Protein AF-W1YHT7-F1 (afdb_monomer)

Sequence (74 aa):
LDGDARGGAALSIKAVTGLPIKFTGVSEKMDGFDVFYPDRMASRILDLGDFKTLIENVQGAIDEEEAREMAKKR

Structure (mmCIF, N/CA/C/O backbone):
data_AF-W1YHT7-F1
#
_entry.id   AF-W1YHT7-F1
#
loop_
_atom_site.group_PDB
_atom_site.id
_atom_site.type_symbol
_atom_site.label_atom_id
_atom_site.label_alt_id
_atom_site.label_comp_id
_atom_site.label_asym_id
_atom_site.label_entity_id
_atom_site.label_seq_id
_atom_site.pdbx_PDB_ins_code
_atom_site.Cartn_x
_atom_site.Cartn_y
_atom_site.Cartn_z
_atom_site.occupancy
_atom_site.B_iso_or_equiv
_atom_site.auth_seq_id
_atom_site.auth_comp_id
_atom_site.auth_asym_id
_atom_site.auth_atom_id
_atom_site.pdbx_PDB_model_num
ATOM 1 N N . LEU A 1 1 ? 7.925 7.075 -7.777 1.00 53.97 1 LEU A N 1
ATOM 2 C CA . LEU A 1 1 ? 6.674 7.226 -6.987 1.00 53.97 1 LEU A CA 1
ATOM 3 C C . LEU A 1 1 ? 6.499 8.650 -6.436 1.00 53.97 1 LEU A C 1
ATOM 5 O O . LEU A 1 1 ? 5.922 8.831 -5.364 1.00 53.97 1 LEU A O 1
ATOM 9 N N . ASP A 1 2 ? 6.945 9.656 -7.190 1.00 46.56 2 ASP A N 1
ATOM 10 C CA . ASP A 1 2 ? 6.533 11.043 -6.983 1.00 46.56 2 ASP A CA 1
ATOM 11 C C . ASP A 1 2 ? 5.246 11.281 -7.771 1.00 46.56 2 ASP A C 1
ATOM 13 O O . ASP A 1 2 ? 5.126 10.824 -8.905 1.00 46.56 2 ASP A O 1
ATOM 17 N N . GLY A 1 3 ? 4.286 11.974 -7.167 1.00 48.22 3 GLY A N 1
ATOM 18 C CA . GLY A 1 3 ? 3.121 12.496 -7.879 1.00 48.22 3 GLY A CA 1
ATOM 19 C C . GLY A 1 3 ? 1.837 11.685 -7.717 1.00 48.22 3 GLY A C 1
ATOM 20 O O . GLY A 1 3 ? 1.473 10.883 -8.568 1.00 48.22 3 GLY A O 1
ATOM 21 N N . ASP A 1 4 ? 1.129 11.962 -6.623 1.00 53.31 4 ASP A N 1
ATOM 22 C CA . ASP A 1 4 ? -0.331 12.170 -6.563 1.00 53.31 4 ASP A CA 1
ATOM 23 C C . ASP A 1 4 ? -1.317 11.025 -6.903 1.00 53.31 4 ASP A C 1
ATOM 25 O O . ASP A 1 4 ? -2.496 11.082 -6.553 1.00 53.31 4 ASP A O 1
ATOM 29 N N . ALA A 1 5 ? -0.875 9.916 -7.492 1.00 55.81 5 ALA A N 1
ATOM 30 C CA . ALA A 1 5 ? -1.717 8.746 -7.715 1.00 55.81 5 ALA A CA 1
ATOM 31 C C . ALA A 1 5 ? -1.686 7.845 -6.470 1.00 55.81 5 ALA A C 1
ATOM 33 O O . ALA A 1 5 ? -0.782 7.025 -6.308 1.00 55.81 5 ALA A O 1
ATOM 34 N N . ARG A 1 6 ? -2.671 8.000 -5.575 1.00 62.31 6 ARG A N 1
ATOM 35 C CA . ARG A 1 6 ? -2.877 7.242 -4.316 1.00 62.31 6 ARG A CA 1
ATOM 36 C C . ARG A 1 6 ? -3.099 5.729 -4.515 1.00 62.31 6 ARG A C 1
ATOM 38 O O . ARG A 1 6 ? -4.124 5.203 -4.107 1.00 62.31 6 ARG A O 1
ATOM 45 N N . GLY A 1 7 ? -2.216 5.018 -5.216 1.00 72.38 7 GLY A N 1
ATOM 46 C CA . GLY A 1 7 ? -2.234 3.558 -5.400 1.00 72.38 7 GLY A CA 1
ATOM 47 C C . GLY A 1 7 ? -3.450 2.960 -6.132 1.00 72.38 7 GLY A C 1
ATOM 48 O O . GLY A 1 7 ? -3.460 1.760 -6.399 1.00 72.38 7 GLY A O 1
ATOM 49 N N . GLY A 1 8 ? -4.454 3.764 -6.502 1.00 75.06 8 GLY A N 1
ATOM 50 C CA . GLY A 1 8 ? -5.731 3.294 -7.049 1.00 75.06 8 GLY A CA 1
ATOM 51 C C . GLY A 1 8 ? -5.601 2.475 -8.334 1.00 75.06 8 GLY A C 1
ATOM 52 O O . GLY A 1 8 ? -6.234 1.433 -8.459 1.00 75.06 8 GLY A O 1
ATOM 53 N N . ALA A 1 9 ? -4.711 2.866 -9.251 1.00 79.81 9 ALA A N 1
ATOM 54 C CA . ALA A 1 9 ? -4.470 2.106 -10.480 1.00 79.81 9 ALA A CA 1
ATOM 55 C C . ALA A 1 9 ? -3.914 0.699 -10.197 1.00 79.81 9 ALA A C 1
ATOM 57 O O . ALA A 1 9 ? -4.345 -0.275 -10.812 1.00 79.81 9 ALA A O 1
ATOM 58 N N . ALA A 1 10 ? -3.005 0.570 -9.225 1.00 82.56 10 ALA A N 1
ATOM 59 C CA . ALA A 1 10 ? -2.462 -0.724 -8.821 1.00 82.56 10 ALA A CA 1
ATOM 60 C C . ALA A 1 10 ? -3.553 -1.625 -8.219 1.00 82.56 10 ALA A C 1
ATOM 62 O O . ALA A 1 10 ? -3.600 -2.822 -8.514 1.00 82.56 10 ALA A O 1
ATOM 63 N N . LEU A 1 11 ? -4.470 -1.043 -7.438 1.00 83.44 11 LEU A N 1
ATOM 64 C CA . LEU A 1 11 ? -5.617 -1.755 -6.879 1.00 83.44 11 LEU A CA 1
ATOM 65 C C . LEU A 1 11 ? -6.590 -2.215 -7.972 1.00 83.44 11 LEU A C 1
ATOM 67 O O . LEU A 1 11 ? -6.988 -3.378 -7.980 1.00 83.44 11 LEU A O 1
ATOM 71 N N . SER A 1 12 ? -6.930 -1.344 -8.925 1.00 84.38 12 SER A N 1
ATOM 72 C CA . SER A 1 12 ? -7.818 -1.685 -10.043 1.00 84.38 12 SER A CA 1
ATOM 73 C C . SER A 1 12 ? -7.229 -2.782 -10.928 1.00 84.38 12 SER A C 1
ATOM 75 O O . SER A 1 12 ? -7.923 -3.737 -11.268 1.00 84.38 12 SER A O 1
ATOM 77 N N . ILE A 1 13 ? -5.934 -2.704 -11.249 1.00 86.19 13 ILE A N 1
ATOM 78 C CA . ILE A 1 13 ? -5.241 -3.744 -12.019 1.00 86.19 13 ILE A CA 1
ATOM 79 C C . ILE A 1 13 ? -5.263 -5.068 -11.254 1.00 86.19 13 ILE A C 1
ATOM 81 O O . ILE A 1 13 ? -5.579 -6.103 -11.840 1.00 86.19 13 ILE A O 1
ATOM 85 N N . LYS A 1 14 ? -4.988 -5.058 -9.944 1.00 87.56 14 LYS A N 1
ATOM 86 C CA . LYS A 1 14 ? -5.065 -6.265 -9.112 1.00 87.56 14 LYS A CA 1
ATOM 87 C C . LYS A 1 14 ? -6.479 -6.851 -9.078 1.00 87.56 14 LYS A C 1
ATOM 89 O O . LYS A 1 14 ? -6.616 -8.067 -9.181 1.00 87.56 14 LYS A O 1
ATOM 94 N N . ALA A 1 15 ? -7.504 -6.011 -8.948 1.00 88.12 15 ALA A N 1
ATOM 95 C CA . ALA A 1 15 ? -8.900 -6.435 -8.883 1.00 88.12 15 ALA A CA 1
ATOM 96 C C . ALA A 1 15 ? -9.379 -7.077 -10.194 1.00 88.12 15 ALA A C 1
ATOM 98 O O . ALA A 1 15 ? -10.086 -8.079 -10.158 1.00 88.12 15 ALA A O 1
ATOM 99 N N . VAL A 1 16 ? -8.961 -6.536 -11.342 1.00 92.00 16 VAL A N 1
ATOM 100 C CA . VAL A 1 16 ? -9.351 -7.053 -12.663 1.00 92.00 16 VAL A CA 1
ATOM 101 C C . VAL A 1 16 ? -8.529 -8.279 -13.063 1.00 92.00 16 VAL A C 1
ATOM 103 O O . VAL A 1 16 ? -9.072 -9.241 -13.594 1.00 92.00 16 VAL A O 1
ATOM 106 N N . THR A 1 17 ? -7.215 -8.260 -12.827 1.00 92.31 17 THR A N 1
ATOM 107 C CA . THR A 1 17 ? -6.313 -9.325 -13.306 1.00 92.31 17 THR A CA 1
ATOM 108 C C . THR A 1 17 ? -6.163 -10.487 -12.330 1.00 92.31 17 THR A C 1
ATOM 110 O O . THR A 1 17 ? -5.771 -11.577 -12.734 1.00 92.31 17 THR A O 1
ATOM 113 N N . GLY A 1 18 ? -6.385 -10.269 -11.031 1.00 89.94 18 GLY A N 1
ATOM 114 C CA . GLY A 1 18 ? -6.118 -11.258 -9.984 1.00 89.94 18 GLY A CA 1
ATOM 115 C C . GLY A 1 18 ? -4.629 -11.572 -9.765 1.00 89.94 18 GLY A C 1
ATOM 116 O O . GLY A 1 18 ? -4.282 -12.260 -8.802 1.00 89.94 18 GLY A O 1
ATOM 117 N N . LEU A 1 19 ? -3.714 -11.030 -10.572 1.00 90.56 19 LEU A N 1
ATOM 118 C CA . LEU A 1 19 ? -2.287 -11.359 -10.531 1.00 90.56 19 LEU A CA 1
ATOM 119 C C . LEU A 1 19 ? -1.541 -10.585 -9.432 1.00 90.56 19 LEU A C 1
ATOM 121 O O . LEU A 1 19 ? -1.900 -9.454 -9.114 1.00 90.56 19 LEU A O 1
ATOM 125 N N . PRO A 1 20 ? -0.541 -11.180 -8.757 1.00 87.06 20 PRO A N 1
ATOM 126 C CA . PRO A 1 20 ? 0.241 -10.482 -7.736 1.00 87.06 20 PRO A CA 1
ATOM 127 C C . PRO A 1 20 ? 1.215 -9.469 -8.357 1.00 87.06 20 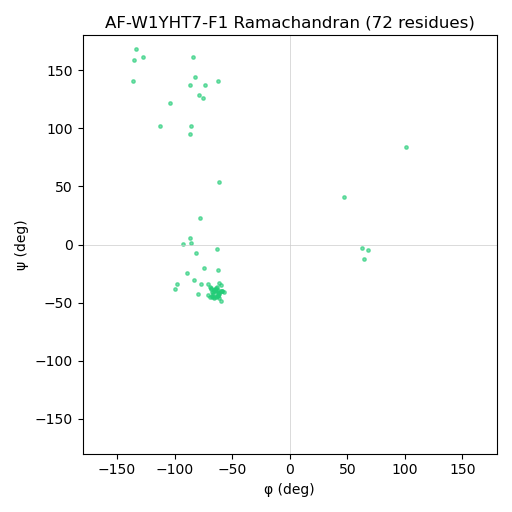PRO A C 1
ATOM 129 O O . PRO A 1 20 ? 1.923 -9.788 -9.310 1.00 87.06 20 PRO A O 1
ATOM 132 N N . ILE A 1 21 ? 1.310 -8.279 -7.759 1.00 88.94 21 ILE A N 1
ATOM 133 C CA . ILE A 1 21 ? 2.318 -7.269 -8.111 1.00 88.94 21 ILE A CA 1
ATOM 134 C C . ILE A 1 21 ? 3.644 -7.667 -7.453 1.00 88.94 21 ILE A C 1
ATOM 136 O O . ILE A 1 21 ? 3.675 -7.971 -6.261 1.00 88.94 21 ILE A O 1
ATOM 140 N N . LYS A 1 22 ? 4.729 -7.717 -8.235 1.00 89.88 22 LYS A N 1
ATOM 141 C CA . LYS A 1 22 ? 6.051 -8.182 -7.770 1.00 89.88 22 LYS A CA 1
ATOM 142 C C . LYS A 1 22 ? 7.007 -7.046 -7.424 1.00 89.88 22 LYS A C 1
ATOM 144 O O . LYS A 1 22 ? 7.739 -7.149 -6.445 1.00 89.88 22 LYS A O 1
ATOM 149 N N . PHE A 1 23 ? 6.972 -5.973 -8.204 1.00 89.50 23 PHE A N 1
ATOM 150 C CA . PHE A 1 23 ? 7.910 -4.863 -8.100 1.00 89.50 23 PHE A CA 1
ATOM 151 C C . PHE A 1 23 ? 7.188 -3.522 -8.183 1.00 89.50 23 PHE A C 1
ATOM 153 O O . PHE A 1 23 ? 6.072 -3.439 -8.702 1.00 89.50 23 PHE A O 1
ATOM 160 N N . THR A 1 24 ? 7.833 -2.480 -7.671 1.00 87.19 24 THR A N 1
ATOM 161 C CA . THR A 1 24 ? 7.341 -1.105 -7.664 1.00 87.19 24 THR A CA 1
ATOM 162 C C . THR A 1 24 ? 8.442 -0.127 -8.060 1.00 87.19 24 THR A C 1
ATOM 164 O O . THR A 1 24 ? 9.593 -0.273 -7.653 1.00 87.19 24 THR A O 1
ATOM 167 N N . GLY A 1 25 ? 8.075 0.884 -8.849 1.00 86.81 25 GLY A N 1
ATOM 168 C CA . GLY A 1 25 ? 8.981 1.941 -9.292 1.00 86.81 25 GLY A CA 1
ATOM 169 C C . GLY A 1 25 ? 9.066 3.074 -8.269 1.00 86.81 25 GLY A C 1
ATOM 170 O O . GLY A 1 25 ? 8.160 3.906 -8.180 1.00 86.81 25 GLY A O 1
ATOM 171 N N . VAL A 1 26 ? 10.134 3.133 -7.479 1.00 82.38 26 VAL A N 1
ATOM 172 C CA . VAL A 1 26 ? 10.317 4.171 -6.452 1.00 82.38 26 VAL A CA 1
ATOM 173 C C . VAL A 1 26 ? 10.899 5.467 -7.016 1.00 82.38 26 VAL A C 1
ATOM 175 O O . VAL A 1 26 ? 10.493 6.536 -6.565 1.00 82.38 26 VAL A O 1
ATOM 178 N N . SER A 1 27 ? 11.722 5.404 -8.066 1.00 81.06 27 SER A N 1
ATOM 179 C CA . SER A 1 27 ? 12.316 6.573 -8.733 1.00 81.06 27 SER A CA 1
ATOM 180 C C . SER A 1 27 ? 12.193 6.479 -10.260 1.00 81.06 27 SER A C 1
ATOM 182 O O . SER A 1 27 ? 11.831 5.435 -10.797 1.00 81.06 27 SER A O 1
ATOM 184 N N . GLU A 1 28 ? 12.473 7.580 -10.957 1.00 81.12 28 GLU A N 1
ATOM 185 C CA . GLU A 1 28 ? 12.527 7.631 -12.430 1.00 81.12 28 GLU A CA 1
ATOM 186 C C . GLU A 1 28 ? 13.863 7.131 -13.002 1.00 81.12 28 GLU A C 1
ATOM 188 O O . GLU A 1 28 ? 14.035 7.016 -14.214 1.00 81.12 28 GLU A O 1
ATOM 193 N N . LYS A 1 29 ? 14.838 6.857 -12.132 1.00 86.25 29 LYS A N 1
ATOM 194 C CA . LYS A 1 29 ? 16.163 6.383 -12.522 1.00 86.25 29 LYS A CA 1
ATOM 195 C C . LYS A 1 29 ? 16.147 4.865 -12.716 1.00 86.25 29 LYS A C 1
ATOM 197 O O . LYS A 1 29 ? 15.280 4.160 -12.205 1.00 86.25 29 LYS A O 1
ATOM 202 N N . MET A 1 30 ? 17.147 4.347 -13.429 1.00 82.50 30 MET A N 1
ATOM 203 C CA . MET A 1 30 ? 17.274 2.908 -13.714 1.00 82.50 30 MET A CA 1
ATOM 204 C C . MET A 1 30 ? 17.441 2.041 -12.453 1.00 82.50 30 MET A C 1
ATOM 206 O O . MET A 1 30 ? 17.142 0.852 -12.484 1.00 82.50 30 MET A O 1
ATOM 210 N N . ASP A 1 31 ? 17.894 2.626 -11.344 1.00 85.31 31 ASP A N 1
ATOM 211 C CA . ASP A 1 31 ? 18.003 1.997 -10.021 1.00 85.31 31 ASP A CA 1
ATOM 212 C C . ASP A 1 31 ? 16.701 2.085 -9.200 1.00 85.31 31 ASP A C 1
ATOM 214 O O . ASP A 1 31 ? 16.631 1.607 -8.071 1.00 85.31 31 ASP A O 1
ATOM 218 N N . GLY A 1 32 ? 15.644 2.668 -9.766 1.00 83.69 32 GLY A N 1
ATOM 219 C CA . GLY A 1 32 ? 14.365 2.928 -9.115 1.00 83.69 32 GLY A CA 1
ATOM 220 C C . GLY A 1 32 ? 13.430 1.734 -8.984 1.00 83.69 32 GLY A C 1
ATOM 221 O O . GLY A 1 32 ? 12.225 1.950 -8.878 1.00 83.69 32 GLY A O 1
ATOM 222 N N . PHE A 1 33 ? 13.930 0.501 -9.012 1.00 86.38 33 PHE A N 1
ATOM 223 C CA . PHE A 1 33 ? 13.121 -0.713 -8.894 1.00 86.38 33 PHE A CA 1
ATOM 224 C C . PHE A 1 33 ? 13.267 -1.331 -7.503 1.00 86.38 33 PHE A C 1
ATOM 226 O O . PHE A 1 33 ? 14.365 -1.702 -7.098 1.00 86.38 33 PHE A O 1
ATOM 233 N N . ASP A 1 34 ? 12.150 -1.488 -6.795 1.00 85.94 34 ASP A N 1
ATOM 234 C CA . ASP A 1 34 ? 12.100 -2.142 -5.484 1.00 85.94 34 ASP A CA 1
ATOM 235 C C . ASP A 1 34 ? 11.041 -3.256 -5.471 1.00 85.94 34 ASP A C 1
ATOM 23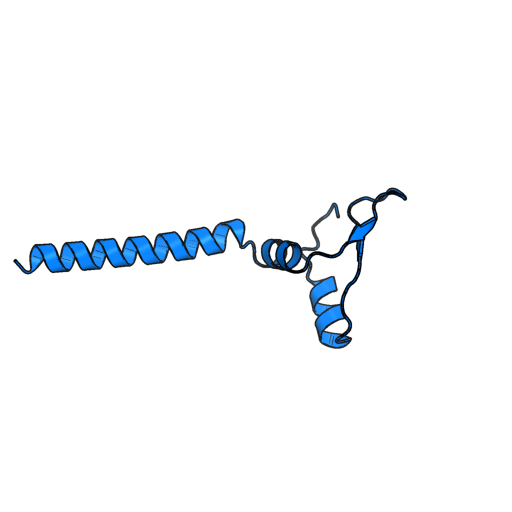7 O O . ASP A 1 34 ? 10.146 -3.315 -6.322 1.00 85.94 34 ASP A O 1
ATOM 241 N N . VAL A 1 35 ? 11.141 -4.165 -4.505 1.00 89.19 35 VAL A N 1
ATOM 242 C CA . VAL A 1 35 ? 10.143 -5.204 -4.242 1.00 89.19 35 VAL A CA 1
ATOM 243 C C . VAL A 1 35 ? 8.818 -4.548 -3.851 1.00 89.19 35 VAL A C 1
ATOM 245 O O . VAL A 1 35 ? 8.775 -3.549 -3.134 1.00 89.19 35 VAL A O 1
ATOM 248 N N . PHE A 1 36 ? 7.704 -5.100 -4.326 1.00 87.56 36 PHE A N 1
ATOM 249 C CA . PHE A 1 36 ? 6.384 -4.604 -3.951 1.00 87.56 36 PHE A CA 1
ATOM 250 C C . PHE A 1 36 ? 6.014 -5.039 -2.526 1.00 87.56 36 PHE A C 1
ATOM 252 O O . PHE A 1 36 ? 5.997 -6.230 -2.221 1.00 87.56 36 PHE A O 1
ATOM 259 N N . TYR A 1 37 ? 5.653 -4.073 -1.675 1.00 86.25 37 TYR A N 1
ATOM 260 C CA . TYR A 1 37 ? 5.191 -4.305 -0.303 1.00 86.25 37 TYR A CA 1
ATOM 261 C C . TYR A 1 37 ? 3.705 -3.928 -0.175 1.00 86.25 37 TYR A C 1
ATOM 263 O O . TYR A 1 37 ? 3.394 -2.734 -0.077 1.00 86.25 37 TYR A O 1
ATOM 271 N N . PRO A 1 38 ? 2.783 -4.912 -0.164 1.00 83.81 38 PRO A N 1
ATOM 272 C CA . PRO A 1 38 ? 1.344 -4.663 -0.108 1.00 83.81 38 PRO A CA 1
ATOM 273 C C . PRO A 1 38 ? 0.921 -3.840 1.110 1.00 83.81 38 PRO A C 1
ATOM 275 O O . PRO A 1 38 ? 0.130 -2.917 0.954 1.00 83.81 38 PRO A O 1
ATOM 278 N N . ASP A 1 39 ? 1.495 -4.109 2.287 1.00 82.25 39 ASP A N 1
ATOM 279 C CA . ASP A 1 39 ? 1.138 -3.413 3.531 1.00 82.25 39 ASP A CA 1
ATOM 280 C C . ASP A 1 39 ? 1.445 -1.915 3.455 1.00 82.25 39 ASP A C 1
ATOM 282 O O . ASP A 1 39 ? 0.628 -1.080 3.835 1.00 82.25 39 ASP A O 1
ATOM 286 N N . ARG A 1 40 ? 2.598 -1.548 2.878 1.00 80.06 40 ARG A N 1
ATOM 287 C CA . ARG A 1 40 ? 2.972 -0.140 2.672 1.00 80.06 40 ARG A CA 1
ATOM 288 C C . ARG A 1 40 ? 2.045 0.548 1.675 1.00 80.06 40 ARG A C 1
ATOM 290 O O . ARG A 1 40 ? 1.689 1.708 1.871 1.00 80.06 40 ARG A O 1
ATOM 297 N N . MET A 1 41 ? 1.653 -0.162 0.617 1.00 80.06 41 MET A N 1
ATOM 298 C CA . MET A 1 41 ? 0.715 0.358 -0.377 1.00 80.06 41 MET A CA 1
ATOM 299 C C . MET A 1 41 ? -0.684 0.537 0.226 1.00 80.06 41 MET A C 1
ATOM 301 O O . MET A 1 41 ? -1.282 1.592 0.049 1.00 80.06 41 MET A O 1
ATOM 305 N N . ALA A 1 42 ? -1.180 -0.441 0.985 1.00 80.25 42 ALA A N 1
ATOM 306 C CA . ALA A 1 42 ? -2.466 -0.363 1.671 1.00 80.25 42 ALA A CA 1
ATOM 307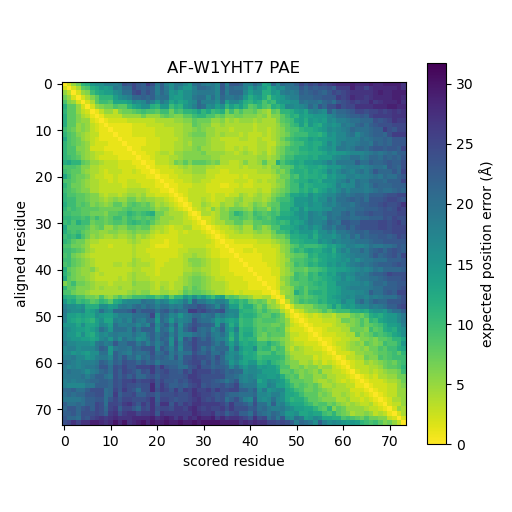 C C . ALA A 1 42 ? -2.500 0.809 2.658 1.00 80.25 42 ALA A C 1
ATOM 309 O O . ALA A 1 42 ? -3.407 1.633 2.579 1.00 80.25 42 ALA A O 1
ATOM 310 N N . SER A 1 43 ? -1.472 0.954 3.501 1.00 76.94 43 SER A N 1
ATOM 311 C CA . SER A 1 43 ? -1.365 2.077 4.439 1.00 76.94 43 SER A CA 1
ATOM 312 C C . SER A 1 43 ? -1.340 3.437 3.752 1.00 76.94 43 SER A C 1
ATOM 314 O O . SER A 1 43 ? -1.904 4.385 4.283 1.00 76.94 43 SER A O 1
ATOM 316 N N . ARG A 1 44 ? -0.732 3.535 2.566 1.00 74.50 44 ARG A N 1
ATOM 317 C CA . ARG A 1 44 ? -0.688 4.773 1.775 1.00 74.50 44 ARG A CA 1
ATOM 318 C C . ARG A 1 44 ? -2.004 5.077 1.053 1.00 74.50 44 ARG A C 1
ATOM 320 O O . ARG A 1 44 ? -2.335 6.239 0.873 1.00 74.50 44 ARG A O 1
ATOM 327 N N . ILE A 1 45 ? -2.737 4.054 0.609 1.00 76.81 45 ILE A N 1
ATOM 328 C CA . ILE A 1 45 ? -4.056 4.211 -0.033 1.00 76.81 45 ILE A CA 1
ATOM 329 C C . ILE A 1 45 ? -5.105 4.635 0.998 1.00 76.81 45 ILE A C 1
ATOM 331 O O . ILE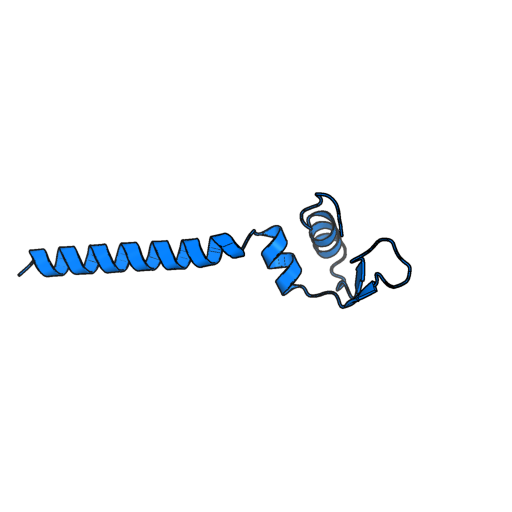 A 1 45 ? -5.944 5.487 0.720 1.00 76.81 45 ILE A O 1
ATOM 335 N N . LEU A 1 46 ? -5.064 4.000 2.166 1.00 75.12 46 LEU A N 1
ATOM 336 C CA . LEU A 1 46 ? -6.053 4.142 3.230 1.00 75.12 46 LEU A CA 1
ATOM 337 C C . LEU A 1 46 ? -5.678 5.212 4.265 1.00 75.12 46 LEU A C 1
ATOM 339 O O . LEU A 1 46 ? -6.411 5.375 5.234 1.00 75.12 46 LEU A O 1
ATOM 343 N N . ASP A 1 47 ? -4.537 5.890 4.099 1.00 69.00 47 ASP A N 1
ATOM 344 C CA . ASP A 1 47 ? -3.977 6.820 5.090 1.00 69.00 47 ASP A CA 1
ATOM 345 C C . ASP A 1 47 ? -3.968 6.221 6.517 1.00 69.00 47 ASP A C 1
ATOM 347 O O . ASP A 1 47 ? -4.247 6.885 7.516 1.00 69.00 47 ASP A O 1
ATOM 351 N N . LEU A 1 48 ? -3.626 4.926 6.646 1.00 61.12 48 LEU A N 1
ATOM 352 C CA . LEU A 1 48 ? -3.661 4.191 7.927 1.00 61.12 48 LEU A CA 1
ATOM 353 C C . LEU A 1 48 ? -2.690 4.733 8.990 1.00 61.12 48 LEU A C 1
ATOM 355 O O . LEU A 1 48 ? -2.708 4.247 10.120 1.00 61.12 48 LEU A O 1
ATOM 359 N N . GLY A 1 49 ? -1.862 5.728 8.659 1.00 59.12 49 GLY A N 1
ATOM 360 C CA . GLY A 1 49 ? -1.146 6.515 9.664 1.00 59.12 49 GLY A CA 1
ATOM 361 C C . GLY A 1 49 ? -2.094 7.276 10.599 1.00 59.12 49 GLY A C 1
ATOM 362 O O . GLY A 1 49 ? -1.811 7.389 11.788 1.00 59.12 49 GLY A O 1
ATOM 363 N N . ASP A 1 50 ? -3.242 7.722 10.089 1.00 59.59 50 ASP A N 1
ATOM 364 C CA . ASP A 1 50 ? -4.258 8.440 10.863 1.00 59.59 50 ASP A CA 1
ATOM 365 C C . ASP A 1 50 ? -5.380 7.501 11.332 1.00 59.59 50 ASP A C 1
ATOM 367 O O . ASP A 1 50 ? -5.882 7.614 12.443 1.00 59.59 50 ASP A O 1
ATOM 371 N N . PHE A 1 51 ? -5.730 6.480 10.541 1.00 59.66 51 PHE A N 1
ATOM 372 C CA . PHE A 1 51 ? -6.844 5.583 10.878 1.00 59.66 51 PHE A CA 1
ATOM 373 C C . PHE A 1 51 ? -6.585 4.688 12.099 1.00 59.66 51 PHE A C 1
ATOM 375 O O . PHE A 1 51 ? -7.498 4.434 12.884 1.00 59.66 51 PHE A O 1
ATOM 382 N N . LYS A 1 52 ? -5.351 4.197 12.287 1.00 59.81 52 LYS A N 1
ATOM 383 C CA . LYS A 1 52 ? -5.014 3.396 13.475 1.00 59.81 52 LYS A CA 1
ATOM 384 C C . LYS A 1 52 ? -5.067 4.258 14.740 1.00 59.81 52 LYS A C 1
ATOM 386 O O . LYS A 1 52 ? -5.694 3.862 15.715 1.00 59.81 52 LYS A O 1
ATOM 391 N N . THR A 1 53 ? -4.502 5.462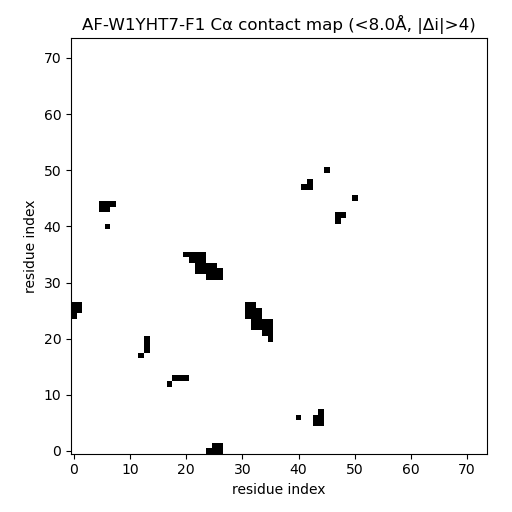 14.662 1.00 64.38 53 THR A N 1
ATOM 392 C CA . THR A 1 53 ? -4.584 6.498 15.700 1.00 64.38 53 THR A CA 1
ATOM 393 C C . THR A 1 53 ? -6.039 6.879 15.989 1.00 64.38 53 THR A C 1
ATOM 395 O O . THR A 1 53 ? -6.423 7.025 17.144 1.00 64.38 53 THR A O 1
ATOM 398 N N . LEU A 1 54 ? -6.887 6.973 14.960 1.00 65.75 54 LEU A N 1
ATOM 399 C CA . LEU A 1 54 ? -8.319 7.237 15.097 1.00 65.75 54 LEU A CA 1
ATOM 400 C C . LEU A 1 54 ? -9.041 6.114 15.854 1.00 65.75 54 LEU A C 1
ATOM 402 O O . LEU A 1 54 ? -9.829 6.406 16.747 1.00 65.75 54 LEU A O 1
ATOM 406 N N . ILE A 1 55 ? -8.761 4.844 15.543 1.00 68.69 55 ILE A N 1
ATOM 407 C CA . ILE A 1 55 ? -9.335 3.701 16.272 1.00 68.69 55 ILE A CA 1
ATOM 408 C C . ILE A 1 55 ? -8.863 3.689 17.730 1.00 68.69 55 ILE A C 1
ATOM 410 O O . ILE A 1 55 ? -9.687 3.521 18.626 1.00 68.69 55 ILE A O 1
ATOM 414 N N . GLU A 1 56 ? -7.566 3.898 17.967 1.00 72.62 56 GLU A N 1
ATOM 415 C CA . GLU A 1 56 ? -6.983 3.946 19.314 1.00 72.62 56 GLU A CA 1
ATOM 416 C C . GLU A 1 56 ? -7.591 5.094 20.147 1.00 72.62 56 GLU A C 1
ATOM 418 O O . GLU A 1 56 ? -7.970 4.889 21.300 1.00 72.62 56 GLU A O 1
ATOM 423 N N . ASN A 1 57 ? -7.790 6.274 19.548 1.00 70.06 57 ASN A N 1
ATOM 424 C CA . ASN A 1 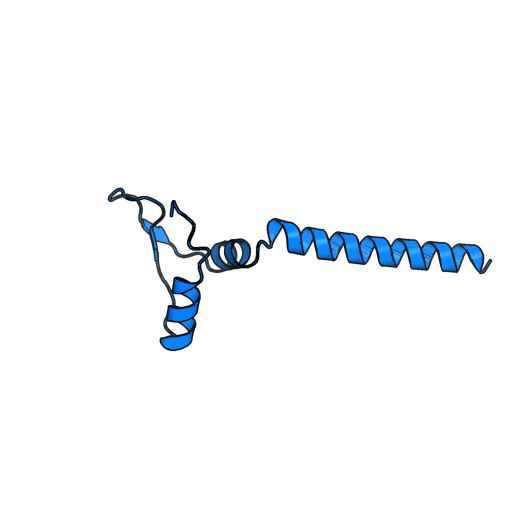57 ? -8.438 7.420 20.195 1.00 70.06 57 ASN A CA 1
ATOM 425 C C . ASN A 1 57 ? -9.925 7.174 20.496 1.00 70.06 57 ASN A C 1
ATOM 427 O O . ASN A 1 57 ? -10.408 7.563 21.559 1.00 70.06 57 ASN A O 1
ATOM 431 N N . VAL A 1 58 ? -10.663 6.542 19.576 1.00 71.81 58 VAL A N 1
ATOM 432 C CA . VAL A 1 58 ? -12.083 6.207 19.778 1.00 71.81 58 VAL A CA 1
ATOM 433 C C . VAL A 1 58 ? -12.242 5.171 20.890 1.00 71.81 58 VAL A C 1
ATOM 435 O O . VAL A 1 58 ? -13.112 5.336 21.740 1.00 71.81 58 VAL A O 1
ATOM 438 N N . GLN A 1 59 ? -11.389 4.143 20.929 1.00 70.94 59 GLN A N 1
ATOM 439 C CA . GLN A 1 59 ? -11.385 3.160 22.019 1.00 70.94 59 GLN A CA 1
ATOM 440 C C . GLN A 1 59 ? -11.073 3.815 23.369 1.00 70.94 59 GLN A C 1
ATOM 442 O O . GLN A 1 59 ? -11.816 3.607 24.323 1.00 70.94 59 GLN A O 1
ATOM 447 N N . GLY A 1 60 ? -10.053 4.676 23.438 1.00 77.62 60 GLY A N 1
ATOM 448 C CA . GLY A 1 60 ? -9.708 5.380 24.677 1.00 77.62 60 GLY A CA 1
ATOM 449 C C . GLY A 1 60 ? -10.809 6.317 25.190 1.00 77.62 60 GLY A C 1
ATOM 450 O O . GLY A 1 60 ? -11.028 6.406 26.396 1.00 77.62 60 GLY A O 1
ATOM 451 N N . ALA A 1 61 ? -11.530 6.994 24.291 1.00 72.38 61 ALA A N 1
ATOM 452 C CA . ALA A 1 61 ? -12.637 7.875 24.666 1.00 72.38 61 ALA A CA 1
ATOM 453 C C . ALA A 1 61 ? -13.840 7.104 25.239 1.00 72.38 61 ALA A C 1
ATOM 455 O O . ALA A 1 61 ? -14.457 7.564 26.199 1.00 72.38 61 ALA A O 1
ATOM 456 N N . ILE A 1 62 ? -14.147 5.931 24.674 1.00 74.69 62 ILE A N 1
ATOM 457 C CA . ILE A 1 62 ? -15.220 5.051 25.159 1.00 74.69 62 ILE A CA 1
ATOM 458 C C . ILE A 1 62 ? -14.873 4.506 26.550 1.00 74.69 62 ILE A C 1
ATOM 460 O O . ILE A 1 62 ? -15.705 4.575 27.455 1.00 74.69 62 ILE A O 1
ATOM 464 N N . ASP A 1 63 ? -13.635 4.049 26.753 1.00 75.12 63 ASP A N 1
ATOM 465 C CA . ASP A 1 63 ? -13.172 3.543 28.052 1.00 75.12 63 ASP A CA 1
ATOM 466 C C . ASP A 1 63 ? -13.213 4.632 29.147 1.00 75.12 63 ASP A C 1
ATOM 468 O O . ASP A 1 63 ? -13.601 4.368 30.289 1.00 75.12 63 ASP A O 1
ATOM 472 N N . GLU A 1 64 ? -12.854 5.881 28.816 1.00 74.31 64 GLU A N 1
ATOM 473 C CA . GLU A 1 64 ? -12.954 7.019 29.744 1.00 74.31 64 GLU A CA 1
ATOM 474 C C . GLU A 1 64 ? -14.405 7.345 30.132 1.00 74.31 64 GLU A C 1
ATOM 476 O O . GLU A 1 64 ? -14.684 7.703 31.284 1.00 74.31 64 GLU A O 1
ATOM 481 N N . GLU A 1 65 ? -15.331 7.248 29.180 1.00 74.50 65 GLU A N 1
ATOM 482 C CA . GLU A 1 65 ? -16.752 7.502 29.405 1.00 74.50 65 GLU A CA 1
ATOM 483 C C . GLU 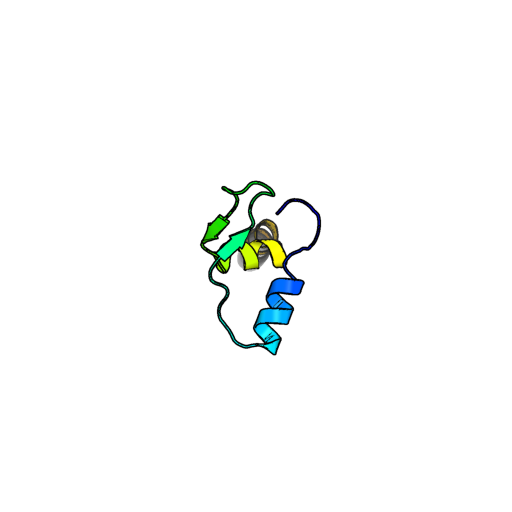A 1 65 ? -17.379 6.408 30.282 1.00 74.50 65 GLU A C 1
ATOM 485 O O . GLU A 1 65 ? -18.036 6.723 31.281 1.00 74.50 65 GLU A O 1
ATOM 490 N N . GLU A 1 66 ? -17.087 5.135 30.000 1.00 73.50 66 GLU A N 1
ATOM 491 C CA . GLU A 1 66 ? -17.510 4.005 30.835 1.00 73.50 66 GLU A CA 1
ATOM 492 C C . GLU A 1 66 ? -16.955 4.106 32.265 1.00 73.50 66 GLU A C 1
ATOM 494 O O . GLU A 1 66 ? -17.680 3.868 33.240 1.00 73.50 66 GLU A O 1
ATOM 499 N N . ALA A 1 67 ? -15.697 4.529 32.424 1.00 68.31 67 ALA A N 1
ATOM 500 C CA . ALA A 1 67 ? -15.086 4.744 33.734 1.00 68.31 67 ALA A CA 1
ATOM 501 C C . ALA A 1 67 ? -15.765 5.877 34.528 1.00 68.31 67 ALA A C 1
ATOM 503 O O . ALA A 1 67 ? -15.980 5.742 35.738 1.00 68.31 67 ALA A O 1
ATOM 504 N N . ARG A 1 68 ? -16.149 6.982 33.871 1.00 72.75 68 ARG A N 1
ATOM 505 C CA . ARG A 1 68 ? -16.886 8.090 34.512 1.00 72.75 68 ARG A CA 1
ATOM 506 C C . ARG A 1 68 ? -18.295 7.688 34.924 1.00 72.75 68 ARG A C 1
ATOM 508 O O . ARG A 1 68 ? -18.734 8.064 36.012 1.00 72.75 68 ARG A O 1
ATOM 515 N N . GLU A 1 69 ? -18.998 6.929 34.093 1.00 73.69 69 GLU A N 1
ATOM 516 C CA . GLU A 1 69 ? -20.343 6.451 34.417 1.00 73.69 69 GLU A CA 1
ATOM 517 C C . GLU A 1 69 ? -20.317 5.413 35.547 1.0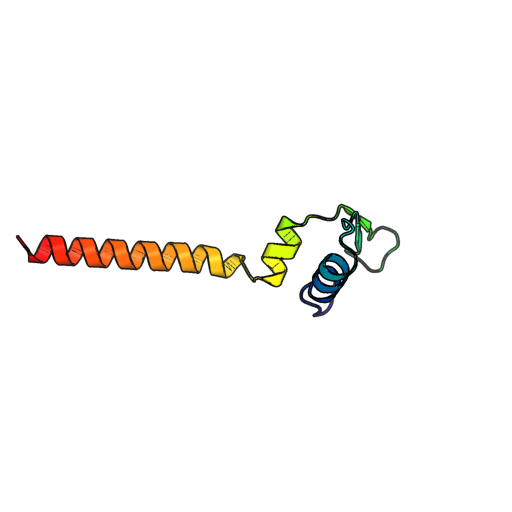0 73.69 69 GLU A C 1
ATOM 519 O O . GLU A 1 69 ? -21.160 5.464 36.444 1.00 73.69 69 GLU A O 1
ATOM 524 N N . MET A 1 70 ? -19.297 4.549 35.607 1.00 64.06 70 MET A N 1
ATOM 525 C CA . MET A 1 70 ? -19.066 3.681 36.769 1.00 64.06 70 MET A CA 1
ATOM 526 C C . MET A 1 70 ? -18.737 4.467 38.047 1.00 64.06 70 MET A C 1
ATOM 528 O O . MET A 1 70 ? -19.193 4.086 39.127 1.00 64.06 70 MET A O 1
ATOM 532 N N . ALA A 1 71 ? -17.988 5.569 37.946 1.00 63.22 71 ALA A N 1
ATOM 533 C CA . ALA A 1 71 ? -17.642 6.415 39.089 1.00 63.22 71 ALA A CA 1
ATOM 534 C C . ALA A 1 71 ? -18.837 7.217 39.636 1.00 63.22 71 ALA A C 1
ATOM 536 O O . ALA A 1 71 ? -18.930 7.405 40.846 1.00 63.22 71 ALA A O 1
ATOM 537 N N . LYS A 1 72 ? -19.770 7.654 38.778 1.00 69.00 72 LYS A N 1
ATOM 538 C 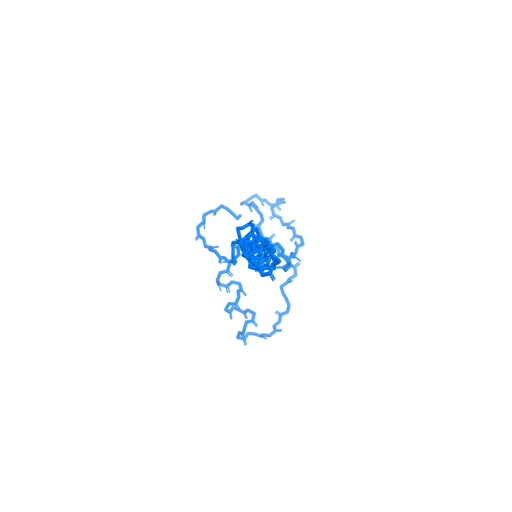CA . LYS A 1 72 ? -21.017 8.333 39.190 1.00 69.00 72 LYS A CA 1
ATOM 539 C C . LYS A 1 72 ? -22.058 7.395 39.802 1.00 69.00 72 LYS A C 1
ATOM 541 O O . LYS A 1 72 ? -22.978 7.862 40.464 1.00 69.00 72 LYS A O 1
ATOM 546 N N . LYS A 1 73 ? -21.955 6.088 39.541 1.00 58.53 73 LYS A N 1
ATOM 547 C CA . LYS A 1 73 ? -22.895 5.072 40.041 1.00 58.53 73 LYS A CA 1
ATOM 548 C C . LYS A 1 73 ? -22.536 4.543 41.440 1.00 58.53 73 LYS A C 1
ATOM 550 O O . LYS A 1 73 ? -23.185 3.604 41.899 1.00 58.53 73 LYS A O 1
ATOM 555 N N . ARG A 1 74 ? -21.515 5.115 42.091 1.00 46.31 74 ARG A N 1
ATOM 556 C CA . ARG A 1 74 ? -21.129 4.852 43.484 1.00 46.31 74 ARG A CA 1
ATOM 557 C C . ARG A 1 74 ? -21.568 5.966 44.421 1.00 46.31 74 ARG A C 1
ATOM 559 O O . ARG A 1 74 ? -21.499 7.140 44.007 1.00 46.31 74 ARG A O 1
#

Solvent-accessible surface area (backbone atoms only — not comparable to full-atom values): 4437 Å² total; per-residue (Å²): 89,82,78,93,70,60,52,56,68,62,51,52,50,33,70,75,67,70,57,84,77,65,62,40,58,62,42,97,52,95,81,19,70,41,75,47,55,67,68,64,49,49,36,60,53,65,46,41,80,53,50,53,54,49,52,54,51,53,52,53,52,50,54,53,50,54,51,50,54,57,58,70,73,103

Secondary structure (DSSP, 8-state):
--SS--SHHHHHHHHHH-PPP-EEE-SSSTT-EEE--HHHHHHHHTTHHHHHHHHHHHHHHHHHHHHHHHHHT-

Organism: NCBI:txid408170

Nearest PDB structures (foldseek):
  6frk-assembly1_x  TM=7.309E-01  e=5.111E-02  Canis lupus familiaris

Radius of gyration: 20.26 Å; Cα contacts (8 Å, |Δi|>4): 38; chains: 1; bounding box: 41×24×57 Å

InterPro domains:
  IPR000897 Signal recognition particle, SRP54 subunit, GTPase domain [PF00448] (1-47)
  IPR000897 Signal recognition particle, SRP54 subunit, GTPase domain [PS00300] (20-33)
  IPR022941 Signal recognition particle, SRP54 subunit [PTHR11564] (1-73)
  IPR027417 P-loop containing nucleoside triphosphate hydrolase [G3DSA:3.40.50.300] (1-55)
  IPR027417 P-loop containing nucleoside triphosphate hydrolase [SSF52540] (1-49)

pLDDT: mean 75.3, std 11.72, range [46.31, 92.31]

Foldseek 3Di:
DPDDDLCVVVVVCCVVVVDDDFWDQCDPDPPRIDGDDVVVSVCSNVVVVVVVVVVVVVVVVVVVVVVVVVVVVD

Mean predicted aligned error: 12.02 Å